Protein AF-A0A2G6PS55-F1 (afdb_monomer)

Radius of gyration: 17.65 Å; Cα contacts (8 Å, |Δi|>4): 68; chains: 1; bounding box: 45×26×60 Å

Nearest PDB structures (foldseek):
  7t2y-assembly1_A  TM=5.528E-01  e=1.751E+00  synthetic construct
  8f7n-assembly1_A-2  TM=4.767E-01  e=2.423E+00  Sinorhizobium meliloti
  6dg6-assembly4_D  TM=5.083E-01  e=6.786E+00  synthetic construct
  4m70-assembly4_H  TM=3.458E-01  e=4.644E+00  Solanum tuberosum

Foldseek 3Di:
DDDDDPQDPVNVVVLVVVVVVVLVVLVVLLPLLVLLLVLLPDPDDDPVSVVSNVVSLVVLVPDDDDLCSCCVNPVDSLSVLSNLLSVLSVPPPDPPSSVVSVVSSVVNNVVSVVSVVVVVVVVVD

Solvent-accessible surface area (backbone atoms only — not comparable to full-atom values): 7276 Å² total; per-residue (Å²): 136,85,83,81,81,86,78,50,72,66,56,55,51,52,52,52,50,52,51,51,53,50,53,49,51,56,57,50,47,70,50,51,54,58,50,46,57,55,61,69,69,49,91,78,68,51,74,66,54,52,53,53,44,48,54,55,51,49,58,58,72,68,58,82,76,65,41,63,55,34,37,74,75,70,71,33,60,57,48,44,31,48,50,49,21,49,52,45,53,75,66,63,85,57,92,82,48,59,68,58,25,52,50,34,41,49,53,29,54,51,52,51,51,53,52,52,51,54,55,51,57,66,73,75,107

Sequence (125 aa):
MRQTVNISVNDIQNVNQALLVLKHFINLSSRLLPLLADLQQIEQPTEKEEIDKQRIIDVYKNYRFSTETSEILIGSNILQLIKESFQSLSNVQSGSDKKEYDQALKRFITEQRRLRNKWKATLAN

Structure (mmCIF, N/CA/C/O backbone):
data_AF-A0A2G6PS55-F1
#
_entry.id   AF-A0A2G6PS55-F1
#
loop_
_atom_site.group_PDB
_atom_site.id
_atom_site.type_symbol
_atom_site.label_atom_id
_atom_site.label_alt_id
_atom_site.label_comp_id
_atom_site.label_asym_id
_atom_site.label_entity_id
_atom_site.label_seq_id
_atom_site.pdbx_PDB_ins_code
_atom_site.Cartn_x
_atom_site.Cartn_y
_atom_site.Cartn_z
_atom_site.occupancy
_atom_site.B_iso_or_equiv
_atom_site.auth_seq_id
_atom_site.auth_comp_id
_atom_site.auth_asym_id
_atom_site.auth_atom_id
_atom_site.pdbx_PDB_model_num
ATOM 1 N N . MET A 1 1 ? 12.327 -9.868 -39.346 1.00 43.28 1 MET A N 1
ATOM 2 C CA . MET A 1 1 ? 12.354 -8.389 -39.379 1.00 43.28 1 MET A CA 1
ATOM 3 C C . MET A 1 1 ? 12.605 -7.889 -37.962 1.00 43.28 1 MET A C 1
ATOM 5 O O . MET A 1 1 ? 11.854 -8.270 -37.078 1.00 43.28 1 MET A O 1
ATOM 9 N N . ARG A 1 2 ? 13.683 -7.133 -37.712 1.00 46.28 2 ARG A N 1
ATOM 10 C CA . ARG A 1 2 ? 13.930 -6.496 -36.405 1.00 46.28 2 ARG A CA 1
ATOM 11 C C . ARG A 1 2 ? 13.254 -5.125 -36.427 1.00 46.28 2 ARG A C 1
ATOM 13 O O . ARG A 1 2 ? 13.655 -4.285 -37.222 1.00 46.28 2 ARG A O 1
ATOM 20 N N . GLN A 1 3 ? 12.217 -4.919 -35.619 1.00 48.00 3 GLN A N 1
ATOM 21 C CA . GLN A 1 3 ? 11.653 -3.585 -35.415 1.00 48.00 3 GLN A CA 1
ATOM 22 C C . GLN A 1 3 ? 12.618 -2.783 -34.539 1.00 48.00 3 GLN A C 1
ATOM 24 O O . GLN A 1 3 ? 12.855 -3.129 -33.384 1.00 48.00 3 GLN A O 1
ATOM 29 N N . THR A 1 4 ? 13.207 -1.730 -35.097 1.00 52.16 4 THR A N 1
ATOM 30 C CA . THR A 1 4 ? 13.924 -0.708 -34.332 1.00 52.16 4 THR A CA 1
ATOM 31 C C . THR A 1 4 ? 12.903 0.236 -33.712 1.00 52.16 4 THR A C 1
ATOM 33 O O . THR A 1 4 ? 12.270 1.017 -34.420 1.00 52.16 4 THR A O 1
ATOM 36 N N . VAL A 1 5 ? 12.723 0.144 -32.394 1.00 64.44 5 VAL A N 1
ATOM 37 C CA . VAL A 1 5 ? 11.912 1.094 -31.626 1.00 64.44 5 VAL A CA 1
ATOM 38 C C . VAL A 1 5 ? 12.731 2.373 -31.459 1.00 64.44 5 VAL A C 1
ATOM 40 O O . VAL A 1 5 ? 13.793 2.351 -30.839 1.00 64.44 5 VAL A O 1
ATOM 43 N N . ASN A 1 6 ? 12.266 3.477 -32.043 1.00 71.75 6 ASN A N 1
ATOM 44 C CA . ASN A 1 6 ? 12.910 4.782 -31.912 1.00 71.75 6 ASN A CA 1
ATOM 45 C C . ASN A 1 6 ? 12.365 5.467 -30.648 1.00 71.75 6 ASN A C 1
ATOM 47 O O . ASN A 1 6 ? 11.318 6.106 -30.691 1.00 71.75 6 ASN A O 1
ATOM 51 N N . ILE A 1 7 ? 13.016 5.231 -29.507 1.00 77.31 7 ILE A N 1
ATOM 52 C CA . ILE A 1 7 ? 12.620 5.792 -28.206 1.00 77.31 7 ILE A CA 1
ATOM 53 C C . ILE A 1 7 ? 13.253 7.177 -28.066 1.00 77.31 7 ILE A C 1
ATOM 55 O O . ILE A 1 7 ? 14.477 7.300 -28.140 1.00 77.31 7 ILE A O 1
ATOM 59 N N . SER A 1 8 ? 12.446 8.219 -27.847 1.00 87.69 8 SER A N 1
ATOM 60 C CA . SER A 1 8 ? 12.981 9.563 -27.623 1.00 87.69 8 SER A CA 1
ATOM 61 C C . SER A 1 8 ? 13.515 9.728 -26.195 1.00 87.69 8 SER A C 1
ATOM 63 O O . SER A 1 8 ? 13.101 9.041 -25.258 1.00 87.69 8 SER A O 1
ATOM 65 N N . VAL A 1 9 ? 14.420 10.690 -25.993 1.00 85.69 9 VAL A N 1
ATOM 66 C CA . VAL A 1 9 ? 14.910 11.050 -24.648 1.00 85.69 9 VAL A CA 1
ATOM 67 C C . VAL A 1 9 ? 13.755 11.476 -23.731 1.00 85.69 9 VAL A C 1
ATOM 69 O O . VAL A 1 9 ? 13.760 11.141 -22.546 1.00 85.69 9 VAL A O 1
ATOM 72 N N . ASN A 1 10 ? 12.737 12.145 -24.280 1.00 89.06 10 ASN A N 1
ATOM 73 C CA . ASN A 1 10 ? 11.544 12.549 -23.536 1.00 89.06 10 ASN A CA 1
ATOM 74 C C . ASN A 1 10 ? 10.740 11.333 -23.054 1.00 89.06 10 ASN A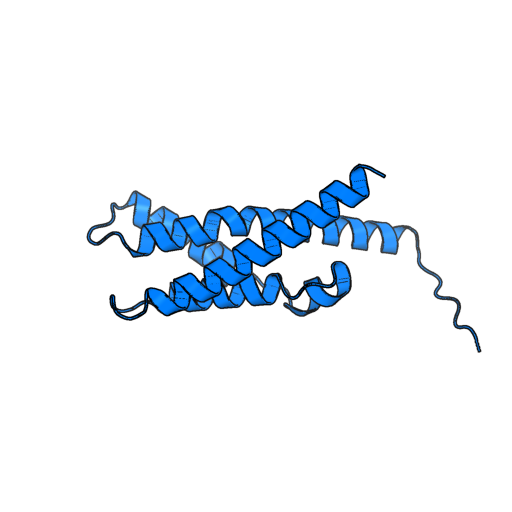 C 1
ATOM 76 O O . ASN A 1 10 ? 10.260 11.329 -21.922 1.00 89.06 10 ASN A O 1
ATOM 80 N N . ASP A 1 11 ? 10.649 10.271 -23.860 1.00 88.31 11 ASP A N 1
ATOM 81 C CA . ASP A 1 11 ? 9.964 9.035 -23.464 1.00 88.31 11 ASP A CA 1
ATOM 82 C C . ASP A 1 11 ? 10.684 8.355 -22.293 1.00 88.31 11 ASP A C 1
ATOM 84 O O . ASP A 1 11 ? 10.047 7.938 -21.325 1.00 88.31 11 ASP A O 1
ATOM 88 N N . ILE A 1 12 ? 12.021 8.323 -22.321 1.00 87.69 12 ILE A N 1
ATOM 89 C CA . ILE A 1 12 ? 12.838 7.803 -21.212 1.00 87.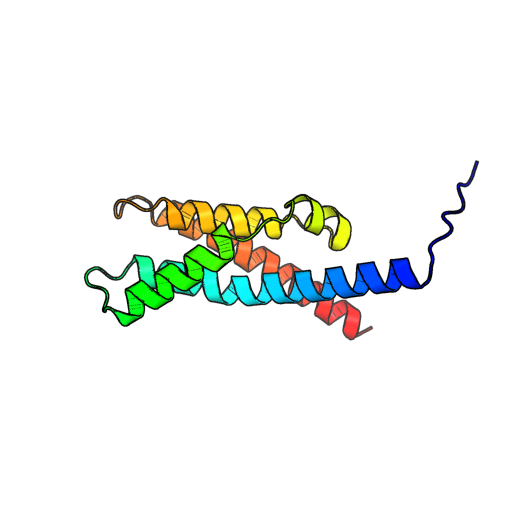69 12 ILE A CA 1
ATOM 90 C C . ILE A 1 12 ? 12.619 8.634 -19.941 1.00 87.69 12 ILE A C 1
ATOM 92 O O . ILE A 1 12 ? 12.451 8.077 -18.853 1.00 87.69 12 ILE A O 1
ATOM 96 N N . GLN A 1 13 ? 12.598 9.964 -20.058 1.00 90.12 13 GLN A N 1
ATOM 97 C CA . GLN A 1 13 ? 12.343 10.853 -18.923 1.00 90.12 13 GLN A CA 1
ATOM 98 C C . GLN A 1 13 ? 10.950 10.630 -18.329 1.00 90.12 13 GLN A C 1
ATOM 100 O O . GLN A 1 13 ? 10.830 10.494 -17.111 1.00 90.12 13 GLN A O 1
ATOM 105 N N . ASN A 1 14 ? 9.919 10.514 -19.167 1.00 90.88 14 ASN A N 1
ATOM 106 C CA . ASN A 1 14 ? 8.549 10.252 -18.729 1.00 90.88 14 ASN A CA 1
ATOM 107 C C . ASN A 1 14 ? 8.435 8.918 -17.981 1.00 90.88 14 ASN A C 1
ATOM 109 O O . ASN A 1 14 ? 7.841 8.866 -16.903 1.00 90.88 14 ASN A O 1
ATOM 113 N N . VAL A 1 15 ? 9.061 7.855 -18.496 1.00 90.44 15 VAL A N 1
ATOM 114 C CA . VAL A 1 15 ? 9.101 6.546 -17.824 1.00 90.44 15 VAL A CA 1
ATOM 115 C C . VAL A 1 15 ? 9.819 6.639 -16.477 1.00 90.44 15 VAL A C 1
ATOM 117 O O . VAL A 1 15 ? 9.322 6.121 -15.477 1.00 90.44 15 VAL A O 1
ATOM 120 N N . ASN A 1 16 ? 10.950 7.343 -16.408 1.00 90.06 16 ASN A N 1
ATOM 121 C CA . ASN A 1 16 ? 11.680 7.533 -15.154 1.00 90.06 16 ASN A CA 1
ATOM 122 C C . ASN A 1 16 ? 10.856 8.301 -14.112 1.00 90.06 16 ASN A C 1
ATOM 124 O O . ASN A 1 16 ? 10.835 7.913 -12.942 1.00 90.06 16 ASN A O 1
ATOM 128 N N . GLN A 1 17 ? 10.138 9.350 -14.522 1.00 92.81 17 GLN A N 1
ATOM 129 C CA . GLN A 1 17 ? 9.239 10.083 -13.629 1.00 92.81 17 GLN A CA 1
ATOM 130 C C . GLN A 1 17 ? 8.080 9.203 -13.154 1.00 92.81 17 GLN A C 1
ATOM 132 O O . GLN A 1 17 ? 7.810 9.140 -11.954 1.00 92.81 17 GLN A O 1
ATOM 137 N N . ALA A 1 18 ? 7.453 8.443 -14.056 1.00 91.81 18 ALA A N 1
ATOM 138 C CA . ALA A 1 18 ? 6.405 7.493 -13.694 1.00 91.81 18 ALA A CA 1
ATOM 139 C C . ALA A 1 18 ? 6.908 6.446 -12.683 1.00 91.81 18 ALA A C 1
ATOM 141 O O . ALA A 1 18 ? 6.231 6.158 -11.695 1.00 91.81 18 ALA A O 1
ATOM 142 N N . LEU A 1 19 ? 8.128 5.929 -12.868 1.00 92.38 19 LEU A N 1
ATOM 143 C CA . LEU A 1 19 ? 8.770 5.008 -11.929 1.00 92.38 19 LEU A CA 1
ATOM 144 C C . LEU A 1 19 ? 9.003 5.641 -10.553 1.00 92.38 19 LEU A C 1
ATOM 146 O O . LEU A 1 19 ? 8.787 4.978 -9.537 1.00 92.38 19 LEU A O 1
ATOM 150 N N . LEU A 1 20 ? 9.445 6.900 -10.492 1.00 92.88 20 LEU A N 1
ATOM 151 C CA . LEU A 1 20 ? 9.639 7.619 -9.229 1.00 92.88 20 LEU A CA 1
ATOM 152 C C . LEU A 1 20 ? 8.314 7.820 -8.489 1.00 92.88 20 LEU A C 1
ATOM 154 O O . LEU A 1 20 ? 8.229 7.504 -7.299 1.00 92.88 20 LEU A O 1
ATOM 158 N N . VAL A 1 21 ? 7.276 8.269 -9.197 1.00 92.75 21 VAL A N 1
ATOM 159 C CA . VAL A 1 21 ? 5.924 8.440 -8.646 1.00 92.75 21 VAL A CA 1
ATOM 160 C C . VAL A 1 21 ? 5.383 7.106 -8.131 1.00 92.75 21 VAL A C 1
ATOM 162 O O . VAL A 1 21 ? 4.912 7.029 -6.996 1.00 92.75 21 VAL A O 1
ATOM 165 N N . LEU A 1 22 ? 5.523 6.030 -8.910 1.00 93.75 22 LEU A N 1
ATOM 166 C CA . LEU A 1 22 ? 5.077 4.694 -8.521 1.00 93.75 22 LEU A CA 1
ATOM 167 C C . LEU A 1 22 ? 5.800 4.195 -7.262 1.00 93.75 22 LEU A C 1
ATOM 169 O O . LEU A 1 22 ? 5.159 3.730 -6.319 1.00 93.75 22 LEU A O 1
ATOM 173 N N . LYS A 1 23 ? 7.130 4.336 -7.199 1.00 94.25 23 LYS A N 1
ATOM 174 C CA . LYS A 1 23 ? 7.927 3.981 -6.012 1.00 94.25 23 LYS A CA 1
ATOM 175 C C . LYS A 1 23 ? 7.491 4.770 -4.781 1.00 94.25 23 LYS A C 1
ATOM 177 O O . LYS A 1 23 ? 7.363 4.196 -3.698 1.00 94.25 23 LYS A O 1
ATOM 182 N N . HIS A 1 24 ? 7.268 6.074 -4.938 1.00 94.19 24 HIS A N 1
ATOM 183 C CA . HIS A 1 24 ? 6.800 6.928 -3.854 1.00 94.19 24 HIS A CA 1
ATOM 184 C C . HIS A 1 24 ? 5.430 6.470 -3.346 1.00 94.19 24 HIS A C 1
ATOM 186 O O . HIS A 1 24 ? 5.264 6.264 -2.145 1.00 94.19 24 HIS A O 1
ATOM 192 N N . PHE A 1 25 ? 4.490 6.208 -4.253 1.00 93.94 25 PHE A N 1
ATOM 193 C CA . PHE A 1 25 ? 3.154 5.735 -3.906 1.00 93.94 25 PHE A CA 1
ATOM 194 C C . PHE A 1 25 ? 3.162 4.374 -3.187 1.00 93.94 25 PHE A C 1
ATOM 196 O O . PHE A 1 25 ? 2.468 4.201 -2.182 1.00 93.94 25 PHE A O 1
ATOM 203 N N . ILE A 1 26 ? 3.989 3.423 -3.636 1.00 95.44 26 ILE A N 1
ATOM 204 C CA . ILE A 1 26 ? 4.164 2.120 -2.969 1.00 95.44 26 ILE A CA 1
ATOM 205 C C . ILE A 1 26 ? 4.684 2.312 -1.536 1.00 95.44 26 ILE A C 1
ATOM 207 O O . ILE A 1 26 ? 4.184 1.694 -0.594 1.00 95.44 26 ILE A O 1
ATOM 211 N N . ASN A 1 27 ? 5.675 3.188 -1.350 1.00 95.19 27 ASN A N 1
ATOM 212 C CA . ASN A 1 27 ? 6.233 3.471 -0.028 1.00 95.19 27 ASN A CA 1
ATOM 213 C C . ASN A 1 27 ? 5.228 4.181 0.883 1.00 95.19 27 ASN A C 1
ATOM 215 O O . ASN A 1 27 ? 5.127 3.826 2.057 1.00 95.19 27 ASN A O 1
ATOM 219 N N . LEU A 1 28 ? 4.466 5.137 0.354 1.00 95.44 28 LEU A N 1
ATOM 220 C CA . LEU A 1 28 ? 3.393 5.797 1.090 1.00 95.44 28 LEU A CA 1
ATOM 221 C C . LEU A 1 28 ? 2.344 4.772 1.544 1.00 95.44 28 LEU A C 1
ATOM 223 O O . LEU A 1 28 ? 2.012 4.710 2.726 1.00 95.44 28 LEU A O 1
ATOM 227 N N . SER A 1 29 ? 1.921 3.885 0.642 1.00 96.12 29 SER A N 1
ATOM 228 C CA . SER A 1 29 ? 0.934 2.846 0.951 1.00 96.12 29 SER A CA 1
ATOM 229 C C . SER A 1 29 ? 1.399 1.856 2.015 1.00 96.12 29 SER A C 1
ATOM 231 O O . SER A 1 29 ? 0.587 1.380 2.802 1.00 96.12 29 SER A O 1
ATOM 233 N N . SER A 1 30 ? 2.711 1.609 2.120 1.00 96.31 30 SER A N 1
ATOM 234 C CA . SER A 1 30 ? 3.285 0.763 3.180 1.00 96.31 30 SER A CA 1
ATOM 235 C C . SER A 1 30 ? 3.160 1.349 4.588 1.00 96.31 30 SER A C 1
ATOM 237 O O . SER A 1 30 ? 3.419 0.645 5.559 1.00 96.31 30 SER A O 1
ATOM 239 N N . ARG A 1 31 ? 2.770 2.625 4.699 1.00 95.94 31 ARG A N 1
ATOM 240 C CA . ARG A 1 31 ? 2.502 3.317 5.964 1.00 95.94 31 ARG A CA 1
ATOM 241 C C . ARG A 1 31 ? 1.011 3.553 6.166 1.00 95.94 31 ARG A C 1
ATOM 243 O O . ARG A 1 31 ? 0.507 3.311 7.254 1.00 95.94 31 ARG A O 1
ATOM 250 N N . LEU A 1 32 ? 0.318 3.996 5.116 1.00 95.81 32 LEU A N 1
ATOM 251 C CA . LEU A 1 32 ? -1.093 4.364 5.206 1.00 95.81 32 LEU A CA 1
ATOM 252 C C . LEU A 1 32 ? -2.019 3.158 5.396 1.00 95.81 32 LEU A C 1
ATOM 254 O O . LEU A 1 32 ? -2.954 3.257 6.178 1.00 95.81 32 LEU A O 1
ATOM 258 N N . LEU A 1 33 ? -1.770 2.027 4.724 1.00 95.12 33 LEU A N 1
ATOM 259 C CA . LEU A 1 33 ? -2.637 0.849 4.864 1.00 95.12 33 LEU A CA 1
ATOM 260 C C . LEU A 1 33 ? -2.551 0.205 6.258 1.00 95.12 33 LEU A C 1
ATOM 262 O O . LEU A 1 33 ? -3.606 -0.080 6.817 1.00 95.12 33 LEU A O 1
ATOM 266 N N . PRO A 1 34 ? -1.358 0.019 6.867 1.00 94.56 34 PRO A N 1
ATOM 267 C CA . PRO A 1 34 ? -1.280 -0.399 8.267 1.00 94.56 34 PRO A CA 1
ATOM 268 C C . PRO A 1 34 ? -1.949 0.591 9.222 1.00 94.56 34 PRO A C 1
ATOM 270 O O . PRO A 1 34 ? -2.728 0.174 10.065 1.00 94.56 34 PRO A O 1
ATOM 273 N N . LEU A 1 35 ? -1.724 1.898 9.038 1.00 94.19 35 LEU A N 1
ATOM 274 C CA . LEU A 1 35 ? -2.368 2.919 9.866 1.00 94.19 35 LEU A CA 1
ATOM 275 C C . LEU A 1 35 ? -3.899 2.864 9.755 1.00 94.19 35 LEU A C 1
ATOM 277 O O . LEU A 1 35 ? -4.592 2.969 10.759 1.00 94.19 35 LEU A O 1
ATOM 281 N N . LEU A 1 36 ? -4.439 2.658 8.551 1.00 93.25 36 LEU A N 1
ATOM 28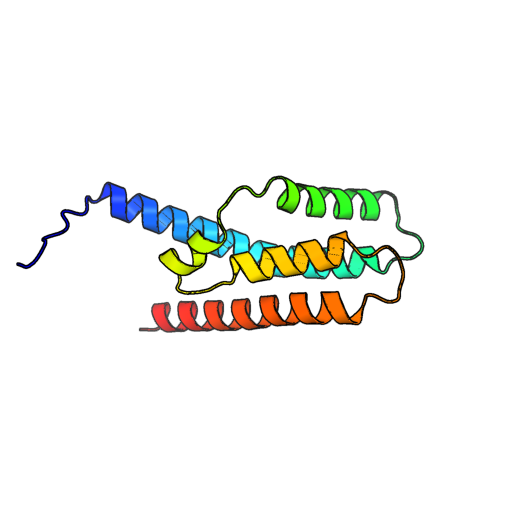2 C CA . LEU A 1 36 ? -5.874 2.460 8.355 1.00 93.25 36 LEU A CA 1
ATOM 283 C C . LEU A 1 36 ? -6.378 1.205 9.080 1.00 93.25 36 LEU A C 1
ATOM 285 O O . LEU A 1 36 ? -7.443 1.254 9.688 1.00 93.25 36 LEU A O 1
ATOM 289 N N . ALA A 1 37 ? -5.622 0.106 9.036 1.00 91.06 37 ALA A N 1
ATOM 290 C CA . ALA A 1 37 ? -5.963 -1.127 9.743 1.00 91.06 37 ALA A CA 1
ATOM 291 C C . ALA A 1 37 ? -5.987 -0.941 11.268 1.00 91.06 37 ALA A C 1
ATOM 293 O O . ALA A 1 37 ? -6.869 -1.488 11.930 1.00 91.06 37 ALA A O 1
ATOM 294 N N . ASP A 1 38 ? -5.061 -0.148 11.811 1.00 91.06 38 ASP A N 1
ATOM 295 C CA . ASP A 1 38 ? -5.032 0.202 13.232 1.00 91.06 38 ASP A CA 1
ATOM 296 C C . ASP A 1 38 ? -6.244 1.075 13.600 1.00 91.06 38 ASP A C 1
ATOM 298 O O . ASP A 1 38 ? -6.976 0.756 14.535 1.00 91.06 38 ASP A O 1
ATOM 302 N N . LEU A 1 39 ? -6.521 2.123 12.812 1.00 90.94 39 LEU A N 1
ATOM 303 C CA . LEU A 1 39 ? -7.655 3.036 13.023 1.00 90.94 39 LEU A CA 1
ATOM 304 C C . LEU A 1 39 ? -9.019 2.334 12.931 1.00 90.94 39 LEU A C 1
ATOM 306 O O . LEU A 1 39 ? -9.969 2.743 13.591 1.00 90.94 39 LEU A O 1
ATOM 310 N N . GLN A 1 40 ? -9.141 1.274 12.130 1.00 86.50 40 GLN A N 1
ATOM 311 C CA . GLN A 1 40 ? -10.380 0.497 12.026 1.00 86.50 40 GLN A CA 1
ATOM 312 C C . GLN A 1 40 ? -10.671 -0.397 13.231 1.00 86.50 40 GLN A C 1
ATOM 314 O O . GLN A 1 40 ? -11.807 -0.833 13.393 1.00 86.50 40 GLN A O 1
ATOM 319 N N . GLN A 1 41 ? -9.671 -0.682 14.062 1.00 85.44 41 GLN A N 1
ATOM 320 C CA . GLN A 1 41 ? -9.838 -1.509 15.258 1.00 85.44 41 GLN A CA 1
ATOM 321 C C . GLN A 1 41 ? -10.204 -0.688 16.499 1.00 85.44 41 GLN A C 1
ATOM 323 O O . GLN A 1 41 ? -10.462 -1.265 17.554 1.00 85.44 41 GLN A O 1
ATOM 328 N N . ILE A 1 42 ? -10.224 0.642 16.393 1.00 88.25 42 ILE A N 1
ATOM 329 C CA . ILE A 1 42 ? -10.566 1.527 17.504 1.00 88.25 42 ILE A CA 1
ATOM 330 C C . ILE A 1 42 ? -12.087 1.519 17.693 1.00 88.25 42 ILE A C 1
ATOM 332 O O . ILE A 1 42 ? -12.827 1.978 16.828 1.00 88.25 42 ILE A O 1
ATOM 336 N N . GLU A 1 43 ? -12.556 1.009 18.836 1.00 85.44 43 GLU A N 1
ATOM 337 C CA . GLU A 1 43 ? -13.992 0.937 19.158 1.00 85.44 43 GLU A CA 1
ATOM 338 C C . GLU A 1 43 ? -14.627 2.322 19.360 1.00 85.44 43 GLU A C 1
ATOM 340 O O . GLU A 1 43 ? -15.791 2.527 19.021 1.00 85.44 43 GLU A O 1
ATOM 345 N N . GLN A 1 44 ? -13.868 3.271 19.917 1.00 89.94 44 GLN A N 1
ATOM 346 C CA . GLN A 1 44 ? -14.311 4.640 20.201 1.00 89.94 44 GLN A CA 1
ATOM 347 C C . GLN A 1 44 ? -13.271 5.653 19.706 1.00 89.94 44 GLN A C 1
ATOM 349 O O . GLN A 1 44 ? -12.458 6.138 20.497 1.00 89.94 44 GLN A O 1
ATOM 354 N N . PRO A 1 45 ? -13.245 5.940 18.396 1.00 90.50 45 PRO A N 1
ATOM 355 C CA . PRO A 1 45 ? -12.268 6.848 17.823 1.00 90.50 45 PRO A CA 1
ATOM 356 C C . PRO A 1 45 ? -12.553 8.297 18.222 1.00 90.50 45 PRO A C 1
ATOM 358 O O . PRO A 1 45 ? -13.694 8.754 18.300 1.00 90.50 45 PRO A O 1
ATOM 361 N N . THR A 1 46 ? -11.480 9.037 18.461 1.00 95.62 46 THR A N 1
ATOM 362 C CA . THR A 1 46 ? -11.495 10.490 18.607 1.00 95.62 46 THR A CA 1
ATOM 363 C C . THR A 1 46 ? -11.841 11.163 17.277 1.00 95.62 46 THR A C 1
ATOM 365 O O . THR A 1 46 ? -11.639 10.603 16.199 1.00 95.62 46 THR A O 1
ATOM 368 N N . GLU A 1 47 ? -12.287 12.421 17.331 1.00 95.44 47 GLU A N 1
ATOM 369 C CA . GLU A 1 47 ? -12.549 13.222 16.124 1.00 95.44 47 GLU A CA 1
ATOM 370 C C . GLU A 1 47 ? -11.330 13.265 15.187 1.00 95.44 47 GLU A C 1
ATOM 372 O O . GLU A 1 47 ? -11.453 13.136 13.970 1.00 95.44 47 GLU A O 1
ATOM 377 N N . LYS A 1 48 ? -10.127 13.380 15.762 1.00 94.69 48 LYS A N 1
ATOM 378 C CA . LYS A 1 48 ? -8.878 13.366 15.001 1.00 94.69 48 LYS A CA 1
ATOM 379 C C . LYS A 1 48 ? -8.662 12.036 14.273 1.00 94.69 48 LYS A C 1
ATOM 381 O O . LYS A 1 48 ? -8.256 12.053 13.116 1.00 94.69 48 LYS A O 1
ATOM 386 N N . GLU A 1 49 ? -8.918 10.908 14.929 1.00 94.12 49 GLU A N 1
ATOM 387 C CA . GLU A 1 49 ? -8.744 9.573 14.342 1.00 94.12 49 GLU A CA 1
ATOM 388 C C . GLU A 1 49 ? -9.726 9.323 13.196 1.00 94.12 49 GLU A C 1
ATOM 390 O O . GLU A 1 49 ? -9.327 8.780 12.167 1.00 94.12 49 GLU A O 1
ATOM 395 N N . GLU A 1 50 ? -10.971 9.790 13.316 1.00 93.69 50 GLU A N 1
ATOM 396 C CA . GLU A 1 50 ? -11.936 9.740 12.211 1.00 93.69 50 GLU A CA 1
ATOM 397 C C . GLU A 1 50 ? -11.509 10.628 11.032 1.00 93.69 50 GLU A C 1
ATOM 399 O O . GLU A 1 50 ? -11.565 10.199 9.876 1.00 93.69 50 GLU A O 1
ATOM 404 N N . ILE A 1 51 ? -10.995 11.835 11.297 1.00 95.12 51 ILE A N 1
ATOM 405 C CA . ILE A 1 51 ? -10.446 12.712 10.250 1.00 95.12 51 ILE A CA 1
ATOM 406 C C . ILE A 1 51 ? -9.254 12.049 9.549 1.00 95.12 51 ILE A C 1
ATOM 408 O O . ILE A 1 51 ? -9.179 12.048 8.317 1.00 95.12 51 ILE A O 1
ATOM 412 N N . ASP A 1 52 ? -8.312 11.489 10.309 1.00 94.25 52 ASP A N 1
ATOM 413 C CA . ASP A 1 52 ? -7.121 10.845 9.756 1.00 94.25 52 ASP A CA 1
ATOM 414 C C . ASP A 1 52 ? -7.498 9.593 8.944 1.00 94.25 52 ASP A C 1
ATOM 416 O O . ASP A 1 52 ? -7.012 9.416 7.823 1.00 94.25 52 ASP A O 1
ATOM 420 N N . LYS A 1 53 ? -8.444 8.783 9.432 1.00 93.62 53 LYS A N 1
ATOM 421 C CA . LYS A 1 53 ? -9.021 7.645 8.701 1.00 93.62 53 LYS A CA 1
ATOM 422 C C . LYS A 1 53 ? -9.652 8.083 7.382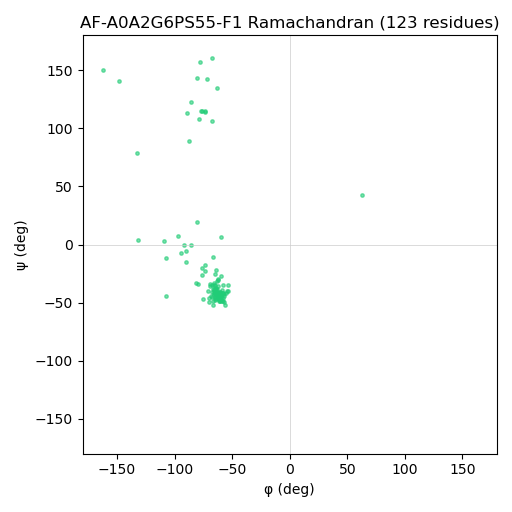 1.00 93.62 53 LYS A C 1
ATOM 424 O O . LYS A 1 53 ? -9.348 7.502 6.337 1.00 93.62 53 LYS A O 1
ATOM 429 N N . GLN A 1 54 ? -10.484 9.125 7.402 1.00 93.75 54 GLN A N 1
ATOM 430 C CA . GLN A 1 54 ? -11.148 9.627 6.201 1.00 93.75 54 GLN A CA 1
ATOM 431 C C . GLN A 1 54 ? -10.141 10.153 5.172 1.00 93.75 54 GLN A C 1
ATOM 433 O O . GLN A 1 54 ? -10.239 9.818 3.992 1.00 93.75 54 GLN A O 1
ATOM 438 N N . ARG A 1 55 ? -9.108 10.884 5.611 1.00 94.25 55 ARG A N 1
ATOM 439 C CA . ARG A 1 55 ? -8.022 11.350 4.732 1.00 94.25 55 ARG A CA 1
ATOM 440 C C . ARG A 1 55 ? -7.313 10.198 4.032 1.00 94.25 55 ARG A C 1
ATOM 442 O O . ARG A 1 55 ? -7.018 10.296 2.843 1.00 94.25 55 ARG A O 1
ATOM 449 N N . ILE A 1 56 ? -7.045 9.104 4.748 1.00 94.06 56 ILE A N 1
ATOM 450 C CA . ILE A 1 56 ? -6.427 7.915 4.151 1.00 94.06 56 ILE A CA 1
ATOM 451 C C . ILE A 1 56 ? -7.364 7.294 3.111 1.00 94.06 56 ILE A C 1
ATOM 453 O O . ILE A 1 56 ? -6.930 6.997 1.999 1.00 94.06 56 ILE A O 1
ATOM 457 N N . ILE A 1 57 ? -8.649 7.140 3.436 1.00 92.88 57 ILE A N 1
ATOM 458 C CA . ILE A 1 57 ? -9.661 6.617 2.507 1.00 92.88 57 ILE A CA 1
ATOM 459 C C . ILE A 1 57 ? -9.725 7.462 1.228 1.00 92.88 57 ILE A C 1
ATOM 461 O O . ILE A 1 57 ? -9.773 6.909 0.126 1.00 92.88 57 ILE A O 1
ATOM 465 N N . ASP A 1 58 ? -9.675 8.786 1.351 1.00 92.44 58 ASP A N 1
ATOM 466 C CA . ASP A 1 58 ? -9.749 9.702 0.214 1.00 92.44 58 ASP A CA 1
ATOM 467 C C . ASP A 1 58 ? -8.544 9.570 -0.726 1.00 92.44 58 ASP A C 1
ATOM 469 O O . ASP A 1 58 ? -8.715 9.643 -1.945 1.00 92.44 58 ASP A O 1
ATOM 473 N N . VAL A 1 59 ? -7.339 9.299 -0.207 1.00 91.38 59 VAL A N 1
ATOM 474 C CA . VAL A 1 59 ? -6.153 9.016 -1.042 1.00 91.38 59 VAL A CA 1
ATOM 475 C C . VAL A 1 59 ? -6.419 7.839 -1.983 1.00 91.38 59 VAL A C 1
ATOM 477 O O . VAL A 1 59 ? -6.107 7.913 -3.173 1.00 91.38 59 VAL A O 1
ATOM 480 N N . TYR A 1 60 ? -7.028 6.766 -1.475 1.00 91.56 60 TYR A N 1
ATOM 481 C CA . TYR A 1 60 ? -7.284 5.554 -2.255 1.00 91.56 60 TYR A CA 1
ATOM 482 C C . TYR A 1 60 ? -8.529 5.653 -3.140 1.00 91.56 60 TYR A C 1
ATOM 484 O O . TYR A 1 60 ? -8.523 5.120 -4.248 1.00 91.56 60 TYR A O 1
ATOM 492 N N . LYS A 1 61 ? -9.573 6.379 -2.722 1.00 87.88 61 LYS A N 1
ATOM 493 C CA . LYS A 1 61 ? -10.753 6.641 -3.570 1.00 87.88 61 LYS A CA 1
ATOM 494 C C . LYS A 1 61 ? -10.427 7.509 -4.784 1.00 87.88 61 LYS A C 1
ATOM 496 O O . LYS A 1 61 ? -11.001 7.313 -5.855 1.00 87.88 61 LYS A O 1
ATOM 501 N N . ASN A 1 62 ? -9.498 8.448 -4.625 1.00 84.50 62 ASN A N 1
ATOM 502 C CA . ASN A 1 62 ? -9.047 9.325 -5.705 1.00 84.50 62 ASN A CA 1
ATOM 503 C C . ASN A 1 62 ? -7.930 8.705 -6.557 1.00 84.50 62 ASN A C 1
ATOM 505 O O . ASN A 1 62 ? -7.482 9.308 -7.532 1.00 84.50 62 ASN A O 1
ATOM 509 N N . TYR A 1 63 ? -7.497 7.487 -6.231 1.00 80.81 63 TYR A N 1
ATOM 510 C CA . TYR A 1 63 ? -6.501 6.766 -7.004 1.00 80.81 63 TYR A CA 1
ATOM 511 C C . TYR A 1 63 ? -7.105 6.241 -8.318 1.00 80.81 63 TYR A C 1
ATOM 513 O O . TYR A 1 63 ? -8.005 5.401 -8.316 1.00 80.81 63 TYR A O 1
ATOM 521 N N . ARG A 1 64 ? -6.617 6.744 -9.461 1.00 74.62 64 ARG A N 1
ATOM 522 C CA . ARG A 1 64 ? -7.167 6.456 -10.805 1.00 74.62 64 ARG A CA 1
ATOM 523 C C . ARG A 1 64 ? -6.282 5.579 -11.697 1.00 74.62 64 ARG A C 1
ATOM 525 O O . ARG A 1 64 ? -6.637 5.362 -12.852 1.00 74.62 64 ARG A O 1
ATOM 532 N N . PHE A 1 65 ? -5.143 5.085 -11.217 1.00 72.94 65 PHE A N 1
ATOM 533 C CA . PHE A 1 65 ? -4.221 4.341 -12.082 1.00 72.94 65 PHE A CA 1
ATOM 534 C C . PHE A 1 65 ? -4.645 2.881 -12.284 1.00 72.94 65 PHE A C 1
ATOM 536 O O . PHE A 1 65 ? -5.112 2.219 -11.355 1.00 72.94 65 PHE A O 1
ATOM 543 N N . SER A 1 66 ? -4.429 2.376 -13.504 1.00 84.25 66 SER A N 1
ATOM 544 C CA . SER A 1 66 ? -4.550 0.948 -13.812 1.00 84.25 66 SER A CA 1
ATOM 545 C C . SER A 1 66 ? -3.512 0.151 -13.024 1.00 84.25 66 SER A C 1
ATOM 547 O O . SER A 1 66 ? -2.334 0.522 -13.000 1.00 84.25 66 SER A O 1
ATOM 549 N N . THR A 1 67 ? -3.928 -0.963 -12.422 1.00 88.94 67 THR A N 1
ATOM 550 C CA . THR A 1 67 ? -3.036 -1.873 -11.689 1.00 88.94 67 THR A CA 1
ATOM 551 C C . THR A 1 67 ? -2.009 -2.540 -12.611 1.00 88.94 67 THR A C 1
ATOM 553 O O . THR A 1 67 ? -0.894 -2.813 -12.174 1.00 88.94 67 THR A O 1
ATOM 556 N N . GLU A 1 68 ? -2.323 -2.665 -13.903 1.00 91.00 68 GLU A N 1
ATOM 557 C CA . GLU A 1 68 ? -1.422 -3.145 -14.962 1.00 91.00 68 GLU A CA 1
ATOM 558 C C . GLU A 1 68 ? -0.162 -2.271 -15.108 1.00 91.00 68 GLU A C 1
ATOM 560 O O . GLU A 1 68 ? 0.913 -2.752 -15.464 1.00 91.00 68 GLU A O 1
ATOM 565 N N . THR A 1 69 ? -0.247 -0.985 -14.745 1.00 90.44 69 THR A N 1
ATOM 566 C CA . THR A 1 69 ? 0.886 -0.047 -14.813 1.00 90.44 69 THR A CA 1
ATOM 567 C C . THR A 1 69 ? 2.111 -0.568 -14.057 1.00 90.44 69 THR A C 1
ATOM 569 O O . THR A 1 69 ? 3.238 -0.417 -14.528 1.00 90.44 69 THR A O 1
ATOM 572 N N . SER A 1 70 ? 1.930 -1.196 -12.888 1.00 92.44 70 SER A N 1
ATOM 573 C CA . SER A 1 70 ? 3.071 -1.737 -12.138 1.00 92.44 70 SER A CA 1
ATOM 574 C C . SER A 1 70 ? 3.617 -3.034 -12.718 1.00 92.44 70 SER A C 1
ATOM 576 O O . SER A 1 70 ? 4.805 -3.321 -12.564 1.00 92.44 70 SER A O 1
ATOM 578 N N . GLU A 1 71 ? 2.794 -3.806 -13.417 1.00 94.88 71 GLU A N 1
ATOM 579 C CA . GLU A 1 71 ? 3.251 -5.011 -14.104 1.00 94.88 71 GLU A CA 1
ATOM 580 C C . GLU A 1 71 ? 4.176 -4.625 -15.257 1.00 94.88 71 GLU A C 1
ATOM 582 O O . GLU A 1 71 ? 5.288 -5.141 -15.349 1.00 94.88 71 GLU A O 1
ATOM 587 N N . ILE A 1 72 ? 3.778 -3.619 -16.037 1.00 91.88 72 ILE A N 1
ATOM 588 C CA . ILE A 1 72 ? 4.564 -3.093 -17.156 1.00 91.88 72 ILE A CA 1
ATOM 589 C C . ILE A 1 72 ? 5.851 -2.418 -16.665 1.00 91.88 72 ILE A C 1
ATOM 591 O O . ILE A 1 72 ? 6.939 -2.725 -17.146 1.00 91.88 72 ILE A O 1
ATOM 595 N N . LEU A 1 73 ? 5.750 -1.490 -15.707 1.00 91.12 73 LEU A N 1
ATOM 596 C CA . LEU A 1 73 ? 6.887 -0.641 -15.339 1.00 91.12 73 LEU A CA 1
ATOM 597 C C . LEU A 1 73 ? 7.897 -1.331 -14.417 1.00 91.12 73 LEU A C 1
ATOM 599 O O . LEU A 1 73 ? 9.089 -1.033 -14.481 1.00 91.12 73 LEU A O 1
ATOM 603 N N . ILE A 1 74 ? 7.445 -2.212 -13.519 1.00 93.06 74 ILE A N 1
ATOM 604 C CA . ILE A 1 74 ? 8.311 -2.803 -12.484 1.00 93.06 74 ILE A CA 1
ATOM 605 C C . ILE A 1 74 ? 8.191 -4.327 -12.361 1.00 93.06 74 ILE A C 1
ATOM 607 O O . ILE A 1 74 ? 8.865 -4.91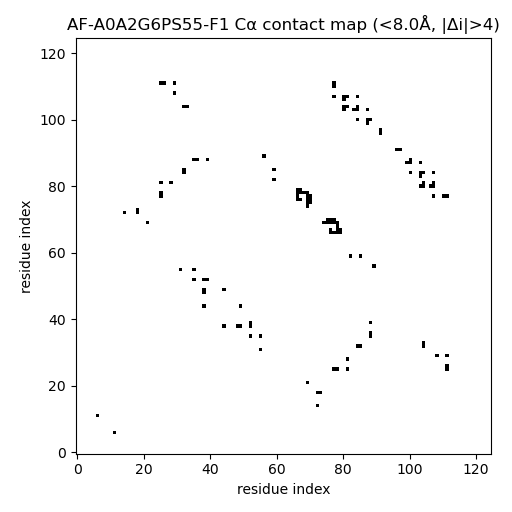1 -11.501 1.00 93.06 74 ILE A O 1
ATOM 611 N N . GLY A 1 75 ? 7.398 -4.981 -13.217 1.00 93.44 75 GLY A N 1
ATOM 612 C CA . GLY A 1 75 ? 7.229 -6.436 -13.211 1.00 93.44 75 GLY A CA 1
ATOM 613 C C . GLY A 1 75 ? 6.620 -6.941 -11.906 1.00 93.44 75 GLY A C 1
ATOM 614 O O . GLY A 1 75 ? 7.136 -7.891 -11.312 1.00 93.44 75 GLY A O 1
ATOM 615 N N . SER A 1 76 ? 5.609 -6.239 -11.387 1.00 95.75 76 SER A N 1
ATOM 616 C CA . SER A 1 76 ? 4.961 -6.575 -10.119 1.00 95.75 76 SER A CA 1
ATOM 617 C C . SER A 1 76 ? 3.486 -6.187 -10.113 1.00 95.75 76 SER A C 1
ATOM 619 O O . SER A 1 76 ? 3.123 -5.091 -10.535 1.00 95.75 76 SER A O 1
ATOM 621 N N . ASN A 1 77 ? 2.652 -7.042 -9.526 1.00 96.06 77 ASN A N 1
ATOM 622 C CA . ASN A 1 77 ? 1.239 -6.775 -9.266 1.00 96.06 77 ASN A CA 1
ATOM 623 C C . ASN A 1 77 ? 1.014 -5.923 -7.994 1.00 96.06 77 ASN A C 1
ATOM 625 O O . ASN A 1 77 ? -0.079 -5.915 -7.434 1.00 96.06 77 ASN A O 1
ATOM 629 N N . ILE A 1 78 ? 2.030 -5.207 -7.496 1.00 96.62 78 ILE A N 1
ATOM 630 C CA . ILE A 1 78 ? 1.964 -4.445 -6.237 1.00 96.62 78 ILE A CA 1
ATOM 631 C C . ILE A 1 78 ? 0.787 -3.459 -6.174 1.00 96.62 78 ILE A C 1
ATOM 633 O O . ILE A 1 78 ? 0.208 -3.298 -5.103 1.00 96.62 78 ILE A O 1
ATOM 637 N N . LEU A 1 79 ? 0.387 -2.826 -7.285 1.00 95.56 79 LEU A N 1
ATOM 638 C CA . LEU A 1 79 ? -0.783 -1.938 -7.290 1.00 95.56 79 LEU A CA 1
ATOM 639 C C . LEU A 1 79 ? -2.095 -2.703 -7.101 1.00 95.56 79 LEU A C 1
ATOM 641 O O . LEU A 1 79 ? -2.991 -2.209 -6.417 1.00 95.56 79 LEU A O 1
ATOM 645 N N . GLN A 1 80 ? -2.192 -3.914 -7.651 1.00 95.31 80 GLN A N 1
ATOM 646 C CA . GLN A 1 80 ? -3.316 -4.813 -7.399 1.00 95.31 80 GLN A CA 1
ATOM 647 C C . GLN A 1 80 ? -3.362 -5.207 -5.916 1.00 95.31 80 GLN A C 1
ATOM 649 O O . GLN A 1 80 ? -4.412 -5.102 -5.293 1.00 95.31 80 GLN A O 1
ATOM 654 N N . LEU A 1 81 ? -2.214 -5.539 -5.314 1.00 96.00 81 LEU A N 1
ATOM 655 C CA . LEU A 1 81 ? -2.134 -5.867 -3.886 1.00 96.00 81 LEU A CA 1
ATOM 656 C C . LEU A 1 81 ? -2.503 -4.681 -2.978 1.00 96.00 81 LEU A C 1
ATOM 658 O O . LEU A 1 81 ? -3.161 -4.877 -1.958 1.00 96.00 81 LEU A O 1
ATOM 662 N N . ILE A 1 82 ? -2.110 -3.452 -3.338 1.00 95.31 82 ILE A N 1
ATOM 663 C CA . ILE A 1 82 ? -2.527 -2.225 -2.632 1.00 95.31 82 ILE A CA 1
ATOM 664 C C . ILE A 1 82 ? -4.046 -2.064 -2.707 1.00 95.31 82 ILE A C 1
ATOM 666 O O . ILE A 1 82 ? -4.685 -1.814 -1.686 1.00 95.31 82 ILE A O 1
ATOM 670 N N . LYS A 1 83 ? -4.624 -2.230 -3.903 1.00 93.50 83 LYS A N 1
ATOM 671 C CA . LYS A 1 83 ? -6.067 -2.117 -4.133 1.00 93.50 83 LYS A CA 1
ATOM 672 C C . LYS A 1 83 ? -6.847 -3.150 -3.320 1.00 93.50 83 LYS A C 1
ATOM 674 O O . LYS A 1 83 ? -7.784 -2.774 -2.627 1.00 93.50 83 LYS A O 1
ATOM 679 N N . GLU A 1 84 ? -6.438 -4.414 -3.365 1.00 92.62 84 GLU A N 1
ATOM 680 C CA . GLU A 1 84 ? -7.054 -5.501 -2.595 1.00 92.62 84 GLU A CA 1
ATOM 681 C C . GLU A 1 84 ? -6.960 -5.247 -1.090 1.00 92.62 84 GLU A C 1
ATOM 683 O O . GLU A 1 84 ? -7.955 -5.377 -0.381 1.00 92.62 84 GLU A O 1
ATOM 688 N N . SER A 1 85 ? -5.792 -4.804 -0.609 1.00 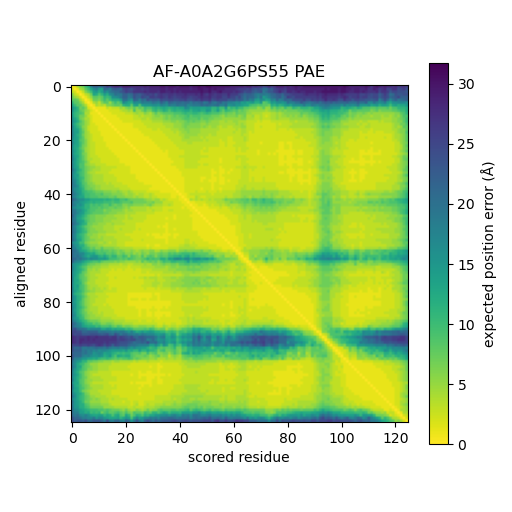93.25 85 SER A N 1
ATOM 689 C CA . SER A 1 85 ? -5.601 -4.445 0.801 1.00 93.25 85 SER A CA 1
ATOM 690 C C . SER A 1 85 ? -6.566 -3.338 1.217 1.00 93.25 85 SER A C 1
ATOM 692 O O . SER A 1 85 ? -7.273 -3.481 2.209 1.00 93.25 85 SER A O 1
ATOM 694 N N . PHE A 1 86 ? -6.664 -2.262 0.432 1.00 93.00 86 PHE A N 1
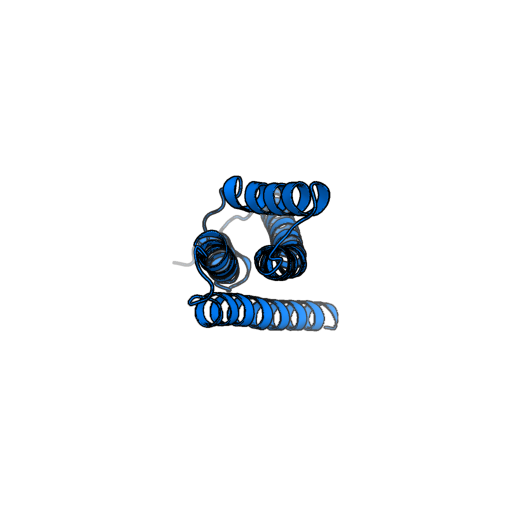ATOM 695 C CA . PHE A 1 86 ? -7.601 -1.178 0.714 1.00 93.00 86 PHE A CA 1
ATOM 696 C C . PHE A 1 86 ? -9.061 -1.646 0.692 1.00 93.00 86 PHE A C 1
ATOM 698 O O . PHE A 1 86 ? -9.800 -1.318 1.610 1.00 93.00 86 PHE A O 1
ATOM 705 N N . GLN A 1 87 ? -9.469 -2.426 -0.312 1.00 90.31 87 GLN A N 1
ATOM 706 C CA . GLN A 1 87 ? -10.841 -2.930 -0.431 1.00 90.31 87 GLN A CA 1
ATOM 707 C C . GLN A 1 87 ? -11.228 -3.833 0.743 1.00 90.31 87 GLN A C 1
ATOM 709 O O . GLN A 1 87 ? -12.325 -3.707 1.281 1.00 90.31 87 GLN A O 1
ATOM 714 N N . SER A 1 88 ? -10.314 -4.714 1.161 1.00 88.62 88 SER A N 1
ATOM 715 C CA . SER A 1 88 ? -10.529 -5.583 2.319 1.00 88.62 88 SER A CA 1
ATOM 716 C C . SER A 1 88 ? -10.673 -4.789 3.618 1.00 88.62 88 SER A C 1
ATOM 718 O O . SER A 1 88 ? -11.525 -5.120 4.430 1.00 88.62 88 SER A O 1
ATOM 720 N N . LEU A 1 89 ? -9.915 -3.697 3.777 1.00 88.12 89 LEU A N 1
ATOM 721 C CA . LEU A 1 89 ? -10.051 -2.784 4.912 1.00 88.12 89 LEU A CA 1
ATOM 722 C C . LEU A 1 89 ? -11.363 -1.994 4.821 1.00 88.12 89 LEU A C 1
ATOM 724 O O . LEU A 1 89 ? -12.140 -1.956 5.765 1.00 88.12 89 LEU A O 1
ATOM 728 N N . SER A 1 90 ? -11.686 -1.382 3.682 1.00 83.00 90 SER A N 1
ATOM 729 C CA . SER A 1 90 ? -12.865 -0.512 3.563 1.00 83.00 90 SER A CA 1
ATOM 730 C C . SER A 1 90 ? -14.205 -1.225 3.768 1.00 83.00 90 SER A C 1
ATOM 732 O O . SER A 1 90 ? -15.190 -0.557 4.069 1.00 83.00 90 SER A O 1
ATOM 734 N N . ASN A 1 91 ? -14.246 -2.548 3.591 1.00 73.50 91 ASN A N 1
ATOM 735 C CA . ASN A 1 91 ? -15.461 -3.357 3.697 1.00 73.50 91 ASN A CA 1
ATOM 736 C C . ASN A 1 91 ? -15.714 -3.925 5.106 1.00 73.50 91 ASN A C 1
ATOM 738 O O . ASN A 1 91 ? -16.722 -4.598 5.299 1.00 73.50 91 ASN A O 1
ATOM 742 N N . VAL A 1 92 ? -14.840 -3.665 6.086 1.00 68.62 92 VAL A N 1
ATOM 743 C CA . VAL A 1 92 ? -15.011 -4.167 7.458 1.00 68.62 92 VAL A CA 1
ATOM 744 C C . VAL A 1 92 ? -16.217 -3.487 8.108 1.00 68.62 92 VAL A C 1
ATOM 746 O O . VAL A 1 92 ? -16.159 -2.318 8.489 1.00 68.62 92 VAL A O 1
ATOM 749 N N . GLN A 1 93 ? -17.315 -4.230 8.243 1.00 57.47 93 GLN A N 1
ATOM 750 C CA . GLN A 1 93 ? -18.540 -3.777 8.915 1.00 57.47 93 GLN A CA 1
ATOM 751 C C . GLN A 1 93 ? -18.758 -4.451 10.277 1.00 57.47 93 GLN A C 1
ATOM 753 O O . GLN A 1 93 ? -19.572 -3.990 11.073 1.00 57.47 93 GLN A O 1
ATOM 758 N N . SER A 1 94 ? -17.994 -5.502 10.586 1.00 53.56 94 SER A N 1
ATOM 759 C CA . SER A 1 94 ? -18.087 -6.240 11.848 1.00 53.56 94 SER A CA 1
ATOM 760 C C . SER A 1 94 ? -16.826 -7.081 12.079 1.00 53.56 94 SER A C 1
ATOM 762 O O . SER A 1 94 ? -16.181 -7.521 11.131 1.00 53.56 94 SER A O 1
ATOM 764 N N . GLY A 1 95 ? -16.459 -7.308 13.345 1.00 53.28 95 GLY A N 1
ATOM 765 C CA . GLY A 1 95 ? -15.180 -7.901 13.779 1.00 53.28 95 GLY A CA 1
ATOM 766 C C . GLY A 1 95 ? -14.839 -9.323 13.290 1.00 53.28 95 GLY A C 1
ATOM 767 O O . GLY A 1 95 ? -13.824 -9.871 13.720 1.00 53.28 95 GLY A O 1
ATOM 768 N N . SER A 1 96 ? -15.633 -9.926 12.399 1.00 53.62 96 SER A N 1
ATOM 769 C CA . SER A 1 96 ? -15.378 -11.230 11.769 1.00 53.62 96 SER A CA 1
ATOM 770 C C . SER A 1 96 ? -14.322 -11.200 10.657 1.00 53.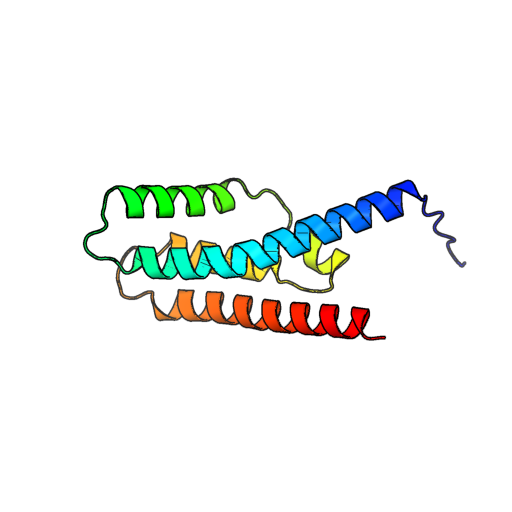62 96 SER A C 1
ATOM 772 O O . SER A 1 96 ? -13.723 -12.237 10.374 1.00 53.62 96 SER A O 1
ATOM 774 N N . ASP A 1 97 ? -14.031 -10.033 10.074 1.00 61.31 97 ASP A N 1
ATOM 775 C CA . ASP A 1 97 ? -13.295 -9.945 8.796 1.00 61.31 97 ASP A CA 1
ATOM 776 C C . ASP A 1 97 ? -11.785 -9.685 8.972 1.00 61.31 97 ASP A C 1
ATOM 778 O O . ASP A 1 97 ? -11.037 -9.505 8.008 1.00 61.31 97 ASP A O 1
ATOM 782 N N . LYS A 1 98 ? -11.299 -9.721 10.223 1.00 68.94 98 LYS A N 1
ATOM 783 C CA . LYS A 1 98 ? -9.904 -9.417 10.587 1.00 68.94 98 LYS A CA 1
ATOM 784 C C . LYS A 1 98 ? -8.872 -10.253 9.838 1.00 68.94 98 LYS A C 1
ATOM 786 O O . LYS A 1 98 ? -7.865 -9.739 9.361 1.00 68.94 98 LYS A O 1
ATOM 791 N N . LYS A 1 99 ? -9.147 -11.550 9.687 1.00 70.06 99 LYS A N 1
ATOM 792 C CA . LYS A 1 99 ? -8.235 -12.472 8.997 1.00 70.06 99 LYS A CA 1
ATOM 793 C C . LYS A 1 99 ? -8.074 -12.153 7.511 1.00 70.06 99 LYS A C 1
ATOM 795 O O . LYS A 1 99 ? -6.999 -12.405 6.966 1.00 70.06 99 LYS A O 1
ATOM 800 N N . GLU A 1 100 ? -9.117 -11.644 6.858 1.00 67.31 100 GLU A N 1
ATOM 801 C CA . GLU A 1 100 ? -9.104 -11.418 5.412 1.00 67.31 100 GLU A CA 1
ATOM 802 C C . GLU A 1 100 ? -8.269 -10.191 5.045 1.00 67.31 100 GLU A C 1
ATOM 804 O O . GLU A 1 100 ? -7.378 -10.294 4.192 1.00 67.31 100 GLU A O 1
ATOM 809 N N . TYR A 1 101 ? -8.457 -9.063 5.743 1.00 76.56 101 TYR A N 1
ATOM 810 C CA . TYR A 1 101 ? -7.618 -7.891 5.489 1.00 76.56 101 TYR A CA 1
ATOM 811 C C . TYR A 1 101 ? -6.172 -8.099 5.950 1.00 76.56 101 TYR A C 1
ATOM 813 O O . TYR A 1 101 ? -5.249 -7.650 5.267 1.00 76.56 101 TYR A O 1
ATOM 821 N N . ASP A 1 102 ? -5.939 -8.845 7.040 1.00 83.81 102 ASP A N 1
ATOM 822 C CA . ASP A 1 102 ? -4.586 -9.191 7.494 1.00 83.81 102 ASP A CA 1
ATOM 823 C C . ASP A 1 102 ? -3.820 -9.956 6.405 1.00 83.81 102 ASP A C 1
ATOM 825 O O . ASP A 1 102 ? -2.624 -9.728 6.183 1.00 83.81 102 ASP A O 1
ATOM 829 N N . GLN A 1 103 ? -4.499 -10.850 5.679 1.00 90.56 103 GLN A N 1
ATOM 830 C CA . GLN A 1 103 ? -3.877 -11.600 4.596 1.00 90.56 103 GLN A CA 1
ATOM 831 C C . GLN A 1 103 ? -3.555 -10.710 3.390 1.00 90.56 103 GLN A C 1
ATOM 833 O O . GLN A 1 103 ? -2.439 -10.798 2.862 1.00 90.56 103 GLN A O 1
ATOM 838 N N . ALA A 1 104 ? -4.493 -9.864 2.956 1.00 91.69 104 ALA A N 1
ATOM 839 C CA . ALA A 1 104 ? -4.278 -8.942 1.842 1.00 91.69 104 ALA A CA 1
ATOM 840 C C . ALA A 1 104 ? -3.126 -7.967 2.145 1.00 91.69 104 ALA A C 1
ATOM 842 O O . ALA A 1 104 ? -2.160 -7.878 1.377 1.00 91.69 104 ALA A O 1
ATOM 843 N N . LEU A 1 105 ? -3.150 -7.355 3.334 1.00 93.56 105 LEU A N 1
ATOM 844 C CA . LEU A 1 105 ? -2.110 -6.447 3.807 1.00 93.56 105 LEU A CA 1
ATOM 845 C C . LEU A 1 105 ? -0.746 -7.144 3.889 1.00 93.56 105 LEU A C 1
ATOM 847 O O . LEU A 1 105 ? 0.266 -6.605 3.434 1.00 93.56 105 LEU A O 1
ATOM 851 N N . LYS A 1 106 ? -0.694 -8.379 4.402 1.00 95.25 106 LYS A N 1
ATOM 852 C CA . LYS A 1 106 ? 0.551 -9.158 4.479 1.00 95.25 106 LYS A CA 1
ATOM 853 C C . LYS A 1 106 ? 1.143 -9.446 3.100 1.00 95.25 106 LYS A C 1
ATOM 855 O O . LYS A 1 106 ? 2.366 -9.358 2.944 1.00 95.25 106 LYS A O 1
ATOM 860 N N . ARG A 1 107 ? 0.316 -9.779 2.101 1.00 96.50 107 ARG A N 1
ATOM 861 C CA . ARG A 1 107 ? 0.770 -9.985 0.711 1.00 96.50 107 ARG A CA 1
ATOM 862 C C . ARG A 1 107 ? 1.388 -8.705 0.154 1.00 96.50 107 ARG A C 1
ATOM 864 O O . ARG A 1 107 ? 2.521 -8.747 -0.326 1.00 96.50 107 ARG A O 1
ATOM 871 N N . PHE A 1 108 ? 0.702 -7.572 0.308 1.00 97.06 108 PHE A N 1
ATOM 872 C CA . PHE A 1 108 ? 1.217 -6.265 -0.095 1.00 97.06 108 PHE A CA 1
ATOM 873 C C . PHE A 1 108 ? 2.563 -5.934 0.572 1.00 97.06 108 PHE A C 1
ATOM 875 O O . PHE A 1 108 ? 3.538 -5.636 -0.119 1.00 97.06 108 PHE A O 1
ATOM 882 N N . ILE A 1 109 ? 2.658 -6.038 1.902 1.00 96.81 109 ILE A N 1
ATOM 883 C CA . ILE A 1 109 ? 3.890 -5.720 2.643 1.00 96.81 109 ILE A CA 1
ATOM 884 C C . ILE A 1 109 ? 5.046 -6.643 2.241 1.00 96.81 109 ILE A C 1
ATOM 886 O O . ILE A 1 109 ? 6.197 -6.206 2.160 1.00 96.81 109 ILE A O 1
ATOM 890 N N . THR A 1 110 ? 4.761 -7.914 1.961 1.00 97.38 110 THR A N 1
ATOM 891 C CA . THR A 1 110 ? 5.772 -8.877 1.504 1.00 97.38 110 THR A CA 1
ATOM 892 C C . THR A 1 110 ? 6.329 -8.478 0.139 1.00 97.38 110 THR A C 1
ATOM 894 O O . THR A 1 110 ? 7.549 -8.395 -0.031 1.00 97.38 110 THR A O 1
ATOM 897 N N . GLU A 1 111 ? 5.453 -8.154 -0.810 1.00 97.56 111 GLU A N 1
ATOM 898 C CA . GLU A 1 111 ? 5.856 -7.741 -2.152 1.00 97.56 111 GLU A CA 1
ATOM 899 C C . GLU A 1 111 ? 6.589 -6.391 -2.142 1.00 97.56 111 GLU A C 1
ATOM 901 O O . GLU A 1 111 ? 7.615 -6.227 -2.807 1.00 97.56 111 GLU A O 1
ATOM 906 N N . GLN A 1 112 ? 6.155 -5.443 -1.305 1.00 97.19 112 GLN A N 1
ATOM 907 C CA . GLN A 1 112 ? 6.850 -4.168 -1.117 1.00 97.19 112 GLN A CA 1
ATOM 908 C C . GLN A 1 112 ? 8.288 -4.373 -0.622 1.00 97.19 112 GLN A C 1
ATOM 910 O O . GLN A 1 112 ? 9.218 -3.733 -1.127 1.00 97.19 112 GLN A O 1
ATOM 915 N N . ARG A 1 113 ? 8.502 -5.293 0.328 1.00 96.00 113 ARG A N 1
ATOM 916 C CA . ARG A 1 113 ? 9.847 -5.635 0.816 1.00 96.00 113 ARG A CA 1
ATOM 917 C C . ARG A 1 113 ? 10.698 -6.259 -0.288 1.00 96.00 113 ARG A C 1
ATOM 919 O O . ARG A 1 113 ? 11.857 -5.866 -0.433 1.00 96.00 113 ARG A O 1
ATOM 926 N N . ARG A 1 114 ? 10.133 -7.174 -1.085 1.00 96.12 114 ARG A N 1
ATOM 927 C CA . ARG A 1 114 ? 10.814 -7.782 -2.242 1.00 96.12 114 ARG A CA 1
ATOM 928 C C . ARG A 1 114 ? 11.276 -6.714 -3.235 1.00 96.12 114 ARG A C 1
ATOM 930 O O . ARG A 1 114 ? 12.451 -6.694 -3.604 1.00 96.12 114 ARG A O 1
ATOM 937 N N . LEU A 1 115 ? 10.386 -5.795 -3.614 1.00 95.38 115 LEU A N 1
ATOM 938 C CA . LEU A 1 115 ? 10.690 -4.688 -4.526 1.00 95.38 115 LEU A CA 1
ATOM 939 C C . LEU A 1 115 ? 11.776 -3.765 -3.972 1.00 95.38 115 LEU A C 1
ATOM 941 O O . LEU A 1 115 ? 12.734 -3.445 -4.674 1.00 95.38 115 LEU A O 1
ATOM 945 N N . ARG A 1 116 ? 11.684 -3.390 -2.692 1.00 94.00 116 ARG A N 1
ATOM 946 C CA . ARG A 1 116 ? 12.691 -2.547 -2.039 1.00 94.00 116 ARG A CA 1
ATOM 947 C C . ARG A 1 116 ? 14.070 -3.204 -2.032 1.00 94.00 116 ARG A C 1
ATOM 949 O O . ARG A 1 116 ? 15.063 -2.525 -2.278 1.00 94.00 116 ARG A O 1
ATOM 956 N N . ASN A 1 117 ? 14.136 -4.508 -1.771 1.00 93.56 117 ASN A N 1
ATOM 957 C CA . ASN A 1 117 ? 15.392 -5.256 -1.810 1.00 93.56 117 ASN A CA 1
ATOM 958 C C . ASN A 1 117 ? 15.961 -5.315 -3.236 1.00 93.56 117 ASN A C 1
ATOM 960 O O . ASN A 1 117 ? 17.146 -5.048 -3.421 1.00 93.56 117 ASN A O 1
ATOM 964 N N . LYS A 1 118 ? 15.113 -5.556 -4.247 1.00 92.25 118 LYS A N 1
ATOM 965 C CA . LYS A 1 118 ? 15.505 -5.518 -5.666 1.00 92.25 118 LYS A CA 1
ATOM 966 C C . LYS A 1 118 ? 16.084 -4.154 -6.063 1.00 92.25 118 LYS A C 1
ATOM 968 O O . LYS A 1 118 ? 17.135 -4.095 -6.696 1.00 92.25 118 LYS A O 1
ATOM 973 N N . TRP A 1 119 ? 15.443 -3.054 -5.664 1.00 90.69 119 TRP A N 1
ATOM 974 C CA . TRP A 1 119 ? 15.935 -1.705 -5.969 1.00 90.69 119 TRP A CA 1
ATOM 975 C C . TRP A 1 119 ? 17.259 -1.392 -5.274 1.00 90.69 119 TRP A C 1
ATOM 977 O O . TRP A 1 119 ? 18.136 -0.812 -5.902 1.00 90.69 119 TRP A O 1
ATOM 987 N N . LYS A 1 120 ? 17.435 -1.811 -4.014 1.00 89.44 120 LYS A N 1
ATOM 988 C CA . LYS A 1 120 ? 18.711 -1.652 -3.298 1.00 89.44 120 LYS A CA 1
ATOM 989 C C . LYS A 1 120 ? 19.849 -2.412 -3.977 1.00 89.44 120 LYS A C 1
ATOM 991 O O . LYS A 1 120 ? 20.917 -1.845 -4.153 1.00 89.44 120 LYS A O 1
ATOM 996 N N . ALA A 1 121 ? 19.606 -3.653 -4.399 1.00 86.31 121 ALA A N 1
ATOM 997 C CA . ALA A 1 121 ? 20.602 -4.454 -5.110 1.00 86.31 121 ALA A CA 1
ATOM 998 C C . ALA A 1 121 ? 21.000 -3.838 -6.463 1.00 86.31 121 ALA A C 1
ATOM 1000 O O . ALA A 1 121 ? 22.142 -3.957 -6.877 1.00 86.31 121 ALA A O 1
ATOM 1001 N N . THR A 1 122 ? 20.074 -3.139 -7.128 1.00 79.50 122 THR A N 1
ATOM 1002 C CA . THR A 1 122 ? 20.348 -2.450 -8.403 1.00 79.50 122 THR A CA 1
ATOM 1003 C C . THR A 1 122 ? 21.196 -1.184 -8.217 1.00 79.50 122 THR A C 1
ATOM 1005 O O . THR A 1 122 ? 21.830 -0.751 -9.162 1.00 79.50 122 THR A O 1
ATOM 1008 N N . LEU A 1 123 ? 21.197 -0.579 -7.022 1.00 70.31 123 LEU A N 1
ATOM 1009 C CA . LEU A 1 123 ? 22.010 0.604 -6.697 1.00 70.31 123 LEU A CA 1
ATOM 1010 C C . LEU A 1 123 ? 23.397 0.250 -6.134 1.00 70.31 123 LEU A C 1
ATOM 1012 O O . LEU A 1 123 ? 24.234 1.135 -6.000 1.00 70.31 123 LEU A O 1
ATOM 1016 N N . ALA A 1 124 ? 23.601 -1.004 -5.725 1.00 56.19 124 ALA A N 1
ATOM 1017 C CA . ALA A 1 124 ? 24.852 -1.494 -5.146 1.00 56.19 124 ALA A CA 1
ATOM 1018 C C . ALA A 1 124 ? 25.792 -2.140 -6.184 1.00 56.19 124 ALA A C 1
ATOM 1020 O O . ALA A 1 124 ? 26.925 -2.469 -5.836 1.00 56.19 124 ALA A O 1
ATOM 1021 N N . ASN A 1 125 ? 25.312 -2.318 -7.418 1.00 45.50 125 ASN A N 1
ATOM 1022 C CA . ASN A 1 125 ? 26.072 -2.750 -8.593 1.00 45.50 125 ASN A CA 1
ATOM 1023 C C . ASN A 1 125 ? 26.261 -1.563 -9.538 1.00 45.50 125 ASN A C 1
ATOM 1025 O O . ASN A 1 125 ? 27.265 -1.576 -10.280 1.00 45.50 125 ASN A O 1
#

pL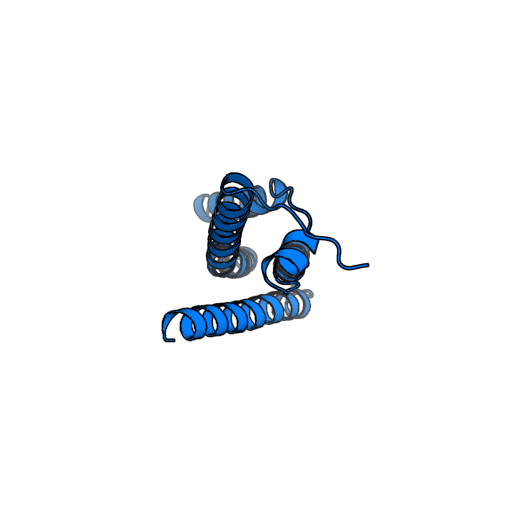DDT: mean 86.62, std 13.0, range [43.28, 97.56]

Secondary structure (DSSP, 8-state):
--------HHHHHHHHHHHHHHHHHHHHHHHHHHHHHHHTT-SS--HHHHHHHHHHHHHHHT----THHHHHHHS--HHHHHHHHHHHHHT--STT-HHHHHHHHHHHHHHHHHHHHHHHHHH--

Mean predicted aligned error: 6.46 Å